Protein AF-A0A2F0AEJ7-F1 (afdb_monomer)

Secondary structure (DSSP, 8-state):
---HHHHHHHHHHHHHTTHHHHHHHHHHHHHHHHHHHHHHHHHHHHHHHHHH-HHHHHHHHHHHTTTS-GGGTTS--HHHHHHHHHHHHHHHS-HHHHHHHHHHHHHH--

Sequence (110 aa):
MISLKNEIARKIIHLSSIIIPIFLLFYGKELTLLYLLPITIFFLILDILRIRSKNFKSLYNYFFISITRKNESKKLTGASYVFLSSLIIIFFFSENIAVISLFIMIISDT

Mean predicted aligned error: 3.31 Å

pLDDT: mean 93.6, std 5.77, range [64.38, 98.56]

Solvent-accessible surface area (backbone atoms only — not comparable to full-atom values): 6051 Å² total; per-residue (Å²): 133,78,55,72,72,36,50,52,51,44,29,53,58,49,45,59,55,55,55,54,40,53,46,32,74,77,59,34,66,68,58,39,49,67,55,45,50,60,53,30,52,50,43,46,50,52,42,50,42,32,58,75,32,72,68,48,31,51,59,46,40,74,79,40,48,78,61,51,55,82,85,39,70,78,48,73,46,70,65,40,50,51,40,47,50,50,52,51,40,52,70,77,43,55,68,72,59,26,32,54,51,46,52,50,53,38,61,72,78,81

Radius of gyration: 14.84 Å; Cα contacts (8 Å, |Δi|>4): 92; chains: 1; bounding box: 36×27×36 Å

Structure (mmCIF, N/CA/C/O backbone):
data_AF-A0A2F0AEJ7-F1
#
_entry.id   AF-A0A2F0AEJ7-F1
#
loop_
_atom_site.group_PDB
_atom_site.id
_atom_site.type_symbol
_atom_site.label_atom_id
_atom_site.label_alt_id
_atom_site.label_comp_id
_atom_site.label_asym_id
_atom_site.label_entity_id
_atom_site.label_seq_id
_atom_site.pdbx_PDB_ins_code
_atom_site.Cartn_x
_atom_site.Cartn_y
_atom_site.Cartn_z
_atom_site.occupancy
_atom_site.B_iso_or_equiv
_atom_site.auth_seq_id
_atom_site.auth_comp_id
_atom_site.auth_asym_id
_atom_site.auth_atom_id
_atom_site.pdbx_PDB_model_num
ATOM 1 N N . MET A 1 1 ? 14.861 -17.055 -3.657 1.00 64.38 1 MET A N 1
ATOM 2 C CA . MET A 1 1 ? 14.454 -16.378 -2.410 1.00 64.38 1 MET A CA 1
ATOM 3 C C . MET A 1 1 ? 14.897 -14.925 -2.476 1.00 64.38 1 MET A C 1
ATOM 5 O O . MET A 1 1 ? 15.898 -14.660 -3.131 1.00 64.38 1 MET A O 1
ATOM 9 N N . ILE A 1 2 ? 14.127 -13.999 -1.902 1.00 81.31 2 ILE A N 1
ATOM 10 C CA . ILE A 1 2 ? 14.538 -12.594 -1.739 1.00 81.31 2 ILE A CA 1
ATOM 11 C C . ILE A 1 2 ? 15.580 -12.528 -0.603 1.00 81.31 2 ILE A C 1
ATOM 13 O O . ILE A 1 2 ? 15.589 -13.405 0.259 1.00 8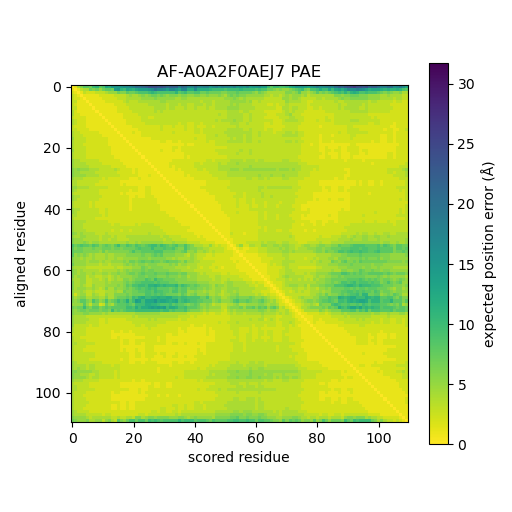1.31 2 ILE A O 1
ATOM 17 N N . SER A 1 3 ? 16.489 -11.547 -0.619 1.00 90.19 3 SER A N 1
ATOM 18 C CA . SER A 1 3 ? 17.445 -11.345 0.480 1.00 90.19 3 SER A CA 1
ATOM 19 C C . SER A 1 3 ? 16.736 -10.868 1.754 1.00 90.19 3 SER A C 1
ATOM 21 O O . SER A 1 3 ? 15.719 -10.182 1.679 1.00 90.19 3 SER A O 1
ATOM 23 N N . LEU A 1 4 ? 17.301 -11.157 2.931 1.00 90.94 4 LEU A N 1
ATOM 24 C CA . LEU A 1 4 ? 16.721 -10.727 4.211 1.00 90.94 4 LEU A CA 1
ATOM 25 C C . LEU A 1 4 ? 16.469 -9.208 4.258 1.00 90.94 4 LEU A C 1
ATOM 27 O O . LEU A 1 4 ? 15.401 -8.769 4.668 1.00 90.94 4 LEU A O 1
ATOM 31 N N . LYS A 1 5 ? 17.418 -8.408 3.754 1.00 91.81 5 LYS A N 1
ATOM 32 C CA . LYS A 1 5 ? 17.296 -6.943 3.668 1.00 91.81 5 LYS A CA 1
ATOM 33 C C . LYS A 1 5 ? 16.060 -6.503 2.875 1.00 91.81 5 LYS A C 1
ATOM 35 O O . LYS A 1 5 ? 15.343 -5.602 3.299 1.00 91.81 5 LYS A O 1
ATOM 40 N N . ASN A 1 6 ? 15.808 -7.135 1.732 1.00 90.88 6 ASN A N 1
ATOM 41 C CA . ASN A 1 6 ? 14.681 -6.781 0.873 1.00 90.88 6 ASN A CA 1
ATOM 42 C C . ASN A 1 6 ? 13.349 -7.290 1.445 1.00 90.88 6 ASN A C 1
ATOM 44 O O . ASN A 1 6 ? 12.327 -6.639 1.260 1.00 90.88 6 ASN A O 1
ATOM 48 N N . GLU A 1 7 ? 13.351 -8.415 2.163 1.00 91.62 7 GLU A N 1
ATOM 49 C CA . GLU A 1 7 ? 12.159 -8.902 2.865 1.00 91.62 7 GLU A CA 1
ATOM 50 C C . GLU A 1 7 ? 11.776 -7.975 4.027 1.00 91.62 7 GLU A C 1
ATOM 52 O O . GLU A 1 7 ? 10.607 -7.630 4.175 1.00 91.62 7 GLU A O 1
ATOM 57 N N . ILE A 1 8 ? 12.761 -7.479 4.787 1.00 92.31 8 ILE A N 1
ATOM 58 C CA . ILE A 1 8 ? 12.543 -6.442 5.808 1.00 92.31 8 ILE A CA 1
ATOM 59 C C . ILE A 1 8 ? 11.971 -5.172 5.166 1.00 92.31 8 ILE A C 1
ATOM 61 O O . ILE A 1 8 ? 10.997 -4.620 5.669 1.00 92.31 8 ILE A O 1
ATOM 65 N N . A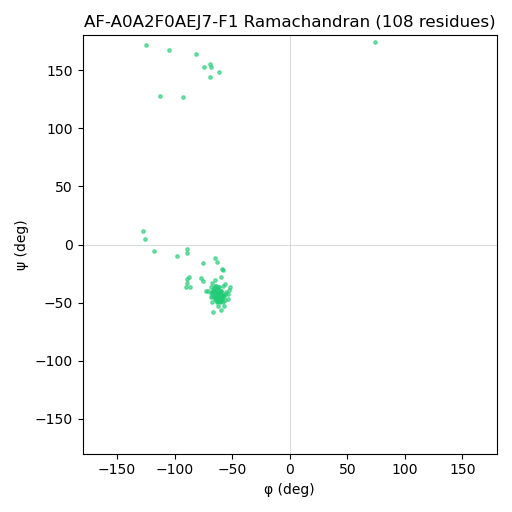LA A 1 9 ? 12.510 -4.730 4.025 1.00 92.06 9 ALA A N 1
ATOM 66 C CA . ALA A 1 9 ? 11.969 -3.573 3.311 1.00 92.06 9 ALA A CA 1
ATOM 67 C C . ALA A 1 9 ? 10.505 -3.783 2.879 1.00 92.06 9 ALA A C 1
ATOM 69 O O . ALA A 1 9 ? 9.686 -2.882 3.046 1.00 92.06 9 ALA A O 1
ATOM 70 N N . ARG A 1 10 ? 10.146 -4.978 2.382 1.00 92.00 10 ARG A N 1
ATOM 71 C CA . ARG A 1 10 ? 8.749 -5.325 2.056 1.00 92.00 10 ARG A CA 1
ATOM 72 C C . ARG A 1 10 ? 7.841 -5.235 3.282 1.00 92.00 10 ARG A C 1
ATOM 74 O O . ARG A 1 10 ? 6.766 -4.654 3.184 1.00 92.00 10 ARG A O 1
ATOM 81 N N . LYS A 1 11 ? 8.281 -5.776 4.418 1.00 93.25 11 LYS A N 1
ATOM 82 C CA . LYS A 1 11 ? 7.550 -5.749 5.692 1.00 93.25 11 LYS A CA 1
ATOM 83 C C . LYS A 1 11 ? 7.345 -4.324 6.210 1.00 93.25 11 LYS A C 1
ATOM 85 O O . LYS A 1 11 ? 6.249 -3.978 6.626 1.00 93.25 11 LYS A O 1
ATOM 90 N N . ILE A 1 12 ? 8.351 -3.457 6.085 1.00 93.81 12 ILE A N 1
ATOM 91 C CA . ILE A 1 12 ? 8.228 -2.028 6.424 1.00 93.81 12 ILE A CA 1
ATOM 92 C C . ILE A 1 12 ? 7.198 -1.331 5.524 1.00 93.81 12 ILE A C 1
ATOM 94 O O . ILE A 1 12 ? 6.360 -0.575 6.015 1.00 93.81 12 ILE A O 1
ATOM 98 N N . ILE A 1 13 ? 7.222 -1.600 4.213 1.00 93.06 13 ILE A N 1
ATOM 99 C CA . ILE A 1 13 ? 6.219 -1.062 3.281 1.00 93.06 13 ILE A CA 1
ATOM 100 C C . ILE A 1 13 ? 4.824 -1.576 3.654 1.00 93.06 13 ILE A C 1
ATOM 102 O O . ILE A 1 13 ? 3.877 -0.797 3.675 1.00 93.06 13 ILE A O 1
ATOM 106 N N . HIS A 1 14 ? 4.689 -2.856 4.000 1.00 94.81 14 HIS A N 1
ATOM 107 C CA . HIS A 1 14 ? 3.415 -3.420 4.429 1.00 94.81 14 HIS A CA 1
ATOM 108 C C . HIS A 1 14 ? 2.895 -2.753 5.714 1.00 94.81 14 HIS A C 1
ATOM 110 O O . HIS A 1 14 ? 1.763 -2.267 5.722 1.00 94.81 14 HIS A O 1
ATOM 116 N N . LEU A 1 15 ? 3.744 -2.603 6.739 1.00 96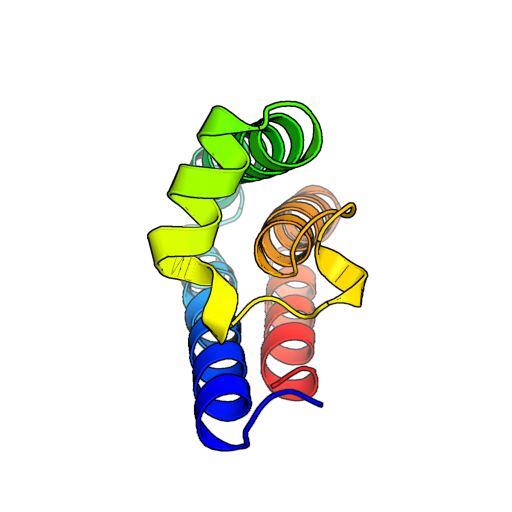.56 15 LEU A N 1
ATOM 117 C CA . LEU A 1 15 ? 3.424 -1.882 7.979 1.00 96.56 15 LEU A CA 1
ATOM 118 C C . LEU A 1 15 ? 2.967 -0.443 7.749 1.00 96.56 15 LEU A C 1
ATOM 120 O O . LEU A 1 15 ? 2.110 0.035 8.486 1.00 96.56 15 LEU A O 1
ATOM 124 N N . SER A 1 16 ? 3.496 0.254 6.737 1.00 95.44 16 SER A N 1
ATOM 125 C CA . SER A 1 16 ? 3.076 1.632 6.438 1.00 95.44 16 SER A CA 1
ATOM 126 C C . SER A 1 16 ? 1.572 1.756 6.153 1.00 95.44 16 SER A C 1
ATOM 128 O O . SER A 1 16 ? 0.980 2.809 6.385 1.00 95.44 16 SER A O 1
ATOM 130 N N . SER A 1 17 ? 0.924 0.654 5.761 1.00 96.44 17 SER A N 1
ATOM 131 C CA . SER A 1 17 ? -0.524 0.569 5.542 1.00 96.44 17 SER A CA 1
ATOM 132 C C .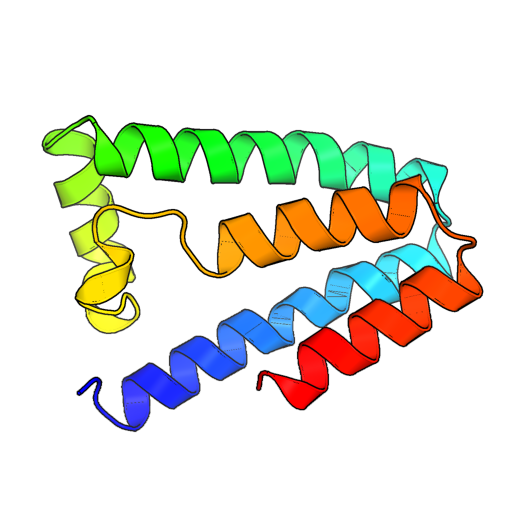 SER A 1 17 ? -1.346 0.772 6.819 1.00 96.44 17 SER A C 1
ATOM 134 O O . SER A 1 17 ? -2.552 0.986 6.725 1.00 96.44 17 SER A O 1
ATOM 136 N N . ILE A 1 18 ? -0.722 0.765 8.008 1.00 97.62 18 ILE A N 1
ATOM 137 C CA . ILE A 1 18 ? -1.372 1.064 9.298 1.00 97.62 18 ILE A CA 1
ATOM 138 C C . ILE A 1 18 ? -2.000 2.459 9.325 1.00 97.62 18 ILE A C 1
ATOM 140 O O . ILE A 1 18 ? -2.929 2.714 10.088 1.00 97.62 18 ILE A O 1
ATOM 144 N N . ILE A 1 19 ? -1.547 3.346 8.437 1.00 97.94 19 ILE A N 1
ATOM 145 C CA . ILE A 1 19 ? -2.153 4.657 8.249 1.00 97.94 19 ILE A CA 1
ATOM 146 C C . ILE A 1 19 ? -3.628 4.570 7.838 1.00 97.94 19 ILE A C 1
ATOM 148 O O . ILE A 1 19 ? -4.390 5.461 8.187 1.00 97.94 19 ILE A O 1
ATOM 152 N N . ILE A 1 20 ? -4.059 3.494 7.167 1.00 98.19 20 ILE A N 1
ATOM 153 C CA . ILE A 1 20 ? -5.448 3.309 6.723 1.00 98.19 20 ILE A CA 1
ATOM 154 C C . ILE A 1 20 ? -6.407 3.140 7.919 1.00 98.19 20 ILE A C 1
ATOM 156 O O . ILE A 1 20 ? -7.319 3.959 8.046 1.00 98.19 20 ILE A O 1
ATOM 160 N N . PRO A 1 21 ? -6.243 2.144 8.823 1.00 98.00 21 PRO A N 1
ATOM 161 C CA . PRO A 1 21 ? -7.114 2.025 9.994 1.00 98.00 21 PRO A CA 1
ATOM 162 C C . PRO A 1 21 ? -6.974 3.197 10.972 1.00 98.00 21 PRO A C 1
ATOM 164 O O . PRO A 1 21 ? -7.956 3.560 11.614 1.00 98.00 21 PRO A O 1
ATOM 167 N N . ILE A 1 22 ? -5.796 3.825 11.067 1.00 98.31 22 ILE A N 1
ATOM 168 C CA . ILE A 1 22 ? -5.622 5.052 11.859 1.00 98.31 22 ILE A CA 1
ATOM 169 C C . ILE A 1 22 ? -6.471 6.186 11.274 1.00 98.31 22 ILE A C 1
ATOM 171 O O . ILE A 1 22 ? -7.218 6.831 12.003 1.00 98.31 22 ILE A O 1
ATOM 175 N N . PHE A 1 23 ? -6.404 6.413 9.963 1.00 98.38 23 PHE A N 1
ATOM 176 C CA . PHE A 1 23 ? -7.202 7.442 9.301 1.00 98.38 23 PHE A CA 1
ATOM 177 C C . PHE A 1 23 ? -8.705 7.181 9.472 1.00 98.38 23 PHE A C 1
ATOM 179 O O . PHE A 1 23 ? -9.455 8.106 9.778 1.00 98.38 23 PHE A O 1
ATOM 186 N N . LEU A 1 24 ? -9.127 5.915 9.387 1.00 98.38 24 LEU A N 1
ATOM 187 C CA . LEU A 1 24 ? -10.507 5.507 9.652 1.00 98.38 24 LEU A CA 1
ATOM 188 C C . LEU A 1 24 ? -10.979 5.869 11.064 1.00 98.38 24 LEU A C 1
ATOM 190 O O . LEU A 1 24 ? -12.087 6.374 11.207 1.00 98.38 24 LEU A O 1
ATOM 194 N N . LEU A 1 25 ? -10.144 5.667 12.087 1.00 97.88 25 LEU A N 1
ATOM 195 C CA . LEU A 1 25 ? -10.477 6.020 13.473 1.00 97.88 25 LEU A CA 1
ATOM 196 C C . LEU A 1 25 ? -10.682 7.525 13.684 1.00 97.88 25 LEU A C 1
ATOM 198 O O . LEU A 1 25 ? -11.531 7.916 14.479 1.00 97.88 25 LEU A O 1
ATOM 202 N N . PHE A 1 26 ? -9.892 8.365 13.011 1.00 98.06 26 PHE A N 1
ATOM 203 C CA . PHE A 1 26 ? -9.924 9.816 13.224 1.00 98.06 26 PHE A CA 1
ATOM 204 C C . PHE A 1 26 ? -10.931 10.549 12.336 1.00 98.06 26 PHE A C 1
ATOM 206 O O . PHE A 1 26 ? -11.479 11.566 12.756 1.00 98.06 26 PHE A O 1
ATOM 213 N N . TYR A 1 27 ? -11.158 10.063 11.115 1.00 97.81 27 TYR A N 1
ATOM 214 C CA . TYR A 1 27 ? -11.931 10.776 10.093 1.00 97.81 27 TYR A CA 1
ATOM 215 C C . TYR A 1 27 ? -13.202 10.041 9.656 1.00 97.81 27 TYR A C 1
ATOM 217 O O . TYR A 1 27 ? -13.990 10.590 8.885 1.00 97.81 27 TYR A O 1
ATOM 225 N N . GLY A 1 28 ? -13.419 8.818 10.141 1.00 97.75 28 GLY A N 1
ATOM 226 C CA . GLY A 1 28 ? -14.604 8.026 9.840 1.00 97.75 28 GLY A CA 1
ATOM 227 C C . GLY A 1 28 ? -14.618 7.435 8.430 1.00 97.75 28 GLY A C 1
ATOM 228 O O . GLY A 1 28 ? -13.741 7.661 7.583 1.00 97.75 28 GLY A O 1
ATOM 229 N N . LYS A 1 29 ? -15.638 6.618 8.178 1.00 97.88 29 LYS A N 1
ATOM 230 C CA . LYS A 1 29 ? -15.766 5.781 6.980 1.00 97.88 29 LYS A CA 1
ATOM 231 C C . LYS A 1 29 ? -15.893 6.579 5.689 1.00 97.88 29 LYS A C 1
ATOM 233 O O . LYS A 1 29 ? -15.241 6.231 4.707 1.00 97.88 29 LYS A O 1
ATOM 238 N N . GLU A 1 30 ? -16.698 7.638 5.678 1.00 97.81 30 GLU A N 1
ATOM 239 C CA . GLU A 1 30 ? -16.981 8.414 4.462 1.00 97.81 30 GLU A CA 1
ATOM 240 C C . GLU A 1 30 ? -15.717 9.063 3.887 1.00 97.81 30 GLU A C 1
ATOM 242 O O . GLU A 1 30 ? -15.375 8.828 2.726 1.00 97.81 30 GLU A O 1
ATOM 247 N N . LEU A 1 31 ? -14.972 9.808 4.714 1.00 98.19 31 LEU A N 1
ATOM 248 C CA . LEU A 1 31 ? -13.717 10.437 4.297 1.00 98.19 31 LEU A CA 1
ATOM 249 C C . LEU A 1 31 ? -12.655 9.398 3.942 1.00 98.19 31 LEU A C 1
ATOM 251 O O . LEU A 1 31 ? -11.934 9.565 2.960 1.00 98.19 31 LEU A O 1
ATOM 255 N N . THR A 1 32 ? -12.572 8.301 4.696 1.00 98.38 32 THR A N 1
ATOM 256 C CA . THR A 1 32 ? -11.607 7.237 4.397 1.00 98.38 32 THR A CA 1
ATOM 257 C C . THR A 1 32 ? -11.871 6.617 3.031 1.00 98.38 32 THR A C 1
ATOM 259 O O . THR A 1 32 ? -10.946 6.490 2.234 1.00 98.38 32 THR A O 1
ATOM 262 N N . LEU A 1 33 ? -13.124 6.277 2.719 1.00 98.50 33 LEU A N 1
ATOM 263 C CA . LEU A 1 33 ? -13.497 5.711 1.422 1.00 98.50 33 LEU A CA 1
ATOM 264 C C . LEU A 1 33 ? -13.291 6.707 0.274 1.00 98.50 33 LEU A C 1
ATOM 266 O O . LEU A 1 33 ? -12.833 6.293 -0.793 1.00 98.50 33 LEU A O 1
ATOM 270 N N . LEU A 1 34 ? -13.562 7.999 0.499 1.00 98.38 34 LEU A N 1
ATOM 271 C CA . LEU A 1 34 ? -13.356 9.060 -0.491 1.00 98.38 34 LEU A CA 1
ATOM 272 C C . LEU A 1 34 ? -11.910 9.099 -1.005 1.00 98.38 34 LEU A C 1
ATOM 274 O O . LEU A 1 34 ? -11.696 9.228 -2.208 1.00 98.38 34 LEU A O 1
ATOM 278 N N . TYR A 1 35 ? -10.923 8.952 -0.116 1.00 98.25 35 TYR A N 1
ATOM 279 C CA . TYR A 1 35 ? -9.507 8.924 -0.499 1.00 98.25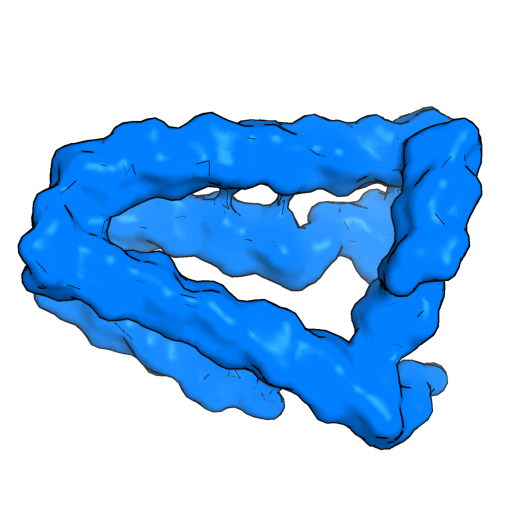 35 TYR A CA 1
ATOM 280 C C . TYR A 1 35 ? -9.017 7.526 -0.887 1.00 98.25 35 TYR A C 1
ATOM 282 O O . TYR A 1 35 ? -8.222 7.378 -1.816 1.00 98.25 35 TYR A O 1
ATOM 290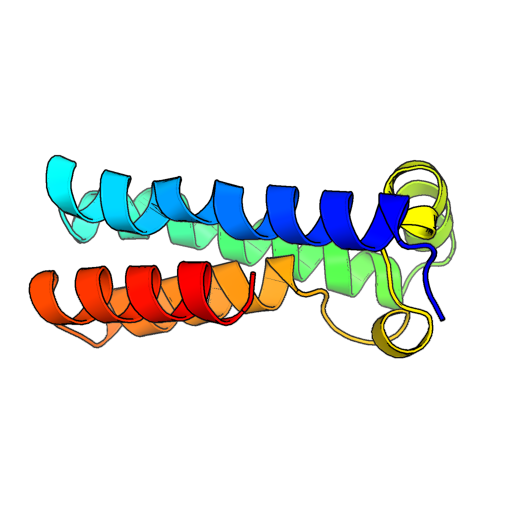 N N . LEU A 1 36 ? -9.495 6.479 -0.214 1.00 98.25 36 LEU A N 1
ATOM 291 C CA . LEU A 1 36 ? -9.034 5.112 -0.442 1.00 98.25 36 LEU A CA 1
ATOM 292 C C . LEU A 1 36 ? -9.460 4.570 -1.811 1.00 98.25 36 LEU A C 1
ATOM 294 O O . LEU A 1 36 ? -8.688 3.850 -2.447 1.00 98.25 36 LEU A O 1
ATOM 298 N N . LEU A 1 37 ? -10.656 4.919 -2.292 1.00 98.50 37 LEU A N 1
ATOM 299 C CA . LEU A 1 37 ? -11.165 4.477 -3.590 1.00 98.50 37 LEU A CA 1
ATOM 300 C C . LEU A 1 37 ? -10.263 4.905 -4.768 1.00 98.50 37 LEU A C 1
ATOM 302 O O . LEU A 1 37 ? -9.806 4.018 -5.498 1.00 98.50 37 LEU A O 1
ATOM 306 N N . PRO A 1 38 ? -9.945 6.202 -4.974 1.00 98.31 38 PRO A N 1
ATOM 307 C CA . PRO A 1 38 ? -9.073 6.615 -6.072 1.00 98.31 38 PRO A CA 1
ATOM 308 C C . PRO A 1 38 ? -7.653 6.054 -5.933 1.00 98.31 38 PRO A C 1
ATOM 310 O O . PRO A 1 38 ? -7.066 5.660 -6.941 1.00 98.31 38 PRO A O 1
ATOM 313 N N . ILE A 1 39 ? -7.120 5.934 -4.710 1.00 98.06 39 ILE A N 1
ATOM 314 C CA . ILE A 1 39 ? -5.811 5.304 -4.466 1.00 98.06 39 ILE A CA 1
ATOM 315 C C . ILE A 1 39 ? -5.834 3.833 -4.904 1.00 98.06 39 ILE A C 1
ATOM 317 O O . ILE A 1 39 ? -4.943 3.383 -5.623 1.00 98.06 39 ILE A O 1
ATOM 321 N N . THR A 1 40 ? -6.878 3.090 -4.536 1.00 98.25 40 THR A N 1
ATOM 322 C CA . THR A 1 40 ? -7.038 1.681 -4.921 1.00 98.25 40 THR A CA 1
ATOM 323 C C . THR A 1 40 ? -7.084 1.526 -6.440 1.00 98.25 40 THR A C 1
ATOM 325 O O . THR A 1 40 ? -6.365 0.698 -7.001 1.00 98.25 40 THR A O 1
ATOM 328 N N . ILE A 1 41 ? -7.882 2.355 -7.122 1.00 98.31 41 ILE A N 1
ATOM 329 C CA . ILE A 1 41 ? -7.977 2.357 -8.589 1.00 98.31 41 ILE A CA 1
ATOM 330 C C . ILE A 1 41 ? -6.612 2.658 -9.215 1.00 98.31 41 ILE A C 1
ATOM 332 O O . ILE A 1 41 ? -6.188 1.954 -10.132 1.00 98.31 41 ILE A O 1
ATOM 336 N N . PHE A 1 42 ? -5.902 3.662 -8.701 1.00 97.38 42 PHE A N 1
ATOM 337 C CA . PHE A 1 42 ? -4.578 4.037 -9.184 1.00 97.38 42 PHE A CA 1
ATOM 338 C C . PHE A 1 42 ? -3.582 2.870 -9.104 1.00 97.38 42 PHE A C 1
ATOM 340 O O . PHE A 1 42 ? -2.953 2.534 -10.109 1.00 97.38 42 PHE A O 1
ATOM 347 N N . PHE A 1 43 ? -3.484 2.191 -7.956 1.00 95.31 43 PHE A N 1
ATOM 348 C CA . PHE A 1 43 ? -2.588 1.039 -7.795 1.00 95.31 43 PHE A CA 1
ATOM 349 C C . PHE A 1 43 ? -2.964 -0.139 -8.703 1.00 95.31 43 PHE A C 1
ATOM 351 O O . PHE A 1 43 ? -2.081 -0.733 -9.327 1.00 95.31 43 PHE A O 1
ATOM 358 N N . LEU A 1 44 ? -4.260 -0.435 -8.855 1.00 97.00 44 LEU A N 1
ATOM 359 C CA . LEU A 1 44 ? -4.723 -1.478 -9.773 1.00 97.00 44 LEU A CA 1
ATOM 360 C C . LEU A 1 44 ? -4.357 -1.160 -11.227 1.00 97.00 44 LEU A C 1
ATOM 362 O O . LEU A 1 44 ? -3.875 -2.040 -11.944 1.00 97.00 44 LEU A O 1
ATOM 366 N N . ILE A 1 45 ? -4.534 0.090 -11.664 1.00 96.31 45 ILE A N 1
ATOM 367 C CA . ILE A 1 45 ? -4.143 0.530 -13.008 1.00 96.31 45 ILE A CA 1
ATOM 368 C C . ILE A 1 45 ? -2.633 0.371 -13.201 1.00 96.31 45 ILE A C 1
ATOM 370 O O . ILE A 1 45 ? -2.214 -0.209 -14.204 1.00 96.31 45 ILE A O 1
ATOM 374 N N . LEU A 1 46 ? -1.815 0.832 -12.248 1.00 93.56 46 LEU A N 1
ATOM 375 C CA . LEU A 1 46 ? -0.358 0.694 -12.324 1.00 93.56 46 LEU A CA 1
ATOM 376 C C . LEU A 1 46 ? 0.075 -0.770 -12.442 1.00 93.56 46 LEU A C 1
ATOM 378 O O . LEU A 1 46 ? 0.910 -1.097 -13.290 1.00 93.56 46 LEU A O 1
ATOM 382 N N . ASP A 1 47 ? -0.517 -1.666 -11.651 1.00 94.00 47 ASP A N 1
ATOM 383 C CA . ASP A 1 47 ? -0.199 -3.090 -11.715 1.00 94.00 47 ASP A CA 1
ATOM 384 C C . ASP A 1 47 ? -0.638 -3.728 -13.037 1.00 94.00 47 ASP A C 1
ATOM 386 O O . ASP A 1 47 ? 0.119 -4.509 -13.622 1.00 94.00 47 ASP A O 1
ATOM 390 N N . ILE A 1 48 ? -1.816 -3.375 -13.560 1.00 94.44 48 ILE A N 1
ATOM 391 C CA . ILE A 1 48 ? -2.292 -3.863 -14.861 1.00 94.44 48 ILE A CA 1
ATOM 392 C C . ILE A 1 48 ? -1.379 -3.371 -15.990 1.00 94.44 48 ILE A C 1
ATOM 394 O O . ILE A 1 48 ? -0.978 -4.167 -16.846 1.00 94.44 48 ILE A O 1
ATOM 398 N N . LEU A 1 49 ? -1.010 -2.086 -15.989 1.00 94.06 49 LEU A N 1
ATOM 399 C CA . LEU A 1 49 ? -0.087 -1.507 -16.968 1.00 94.06 49 LEU A CA 1
ATOM 400 C C . LEU A 1 49 ? 1.277 -2.193 -16.910 1.00 94.06 49 LEU A C 1
ATOM 402 O O . LEU A 1 49 ? 1.819 -2.565 -17.949 1.00 94.06 49 LEU A O 1
ATOM 406 N N . ARG A 1 50 ? 1.801 -2.440 -15.707 1.00 93.38 50 ARG A N 1
ATOM 407 C CA . ARG A 1 50 ? 3.046 -3.186 -15.496 1.00 93.38 50 ARG A CA 1
ATOM 408 C C . ARG A 1 50 ? 2.976 -4.612 -16.051 1.00 93.38 50 ARG A C 1
ATOM 410 O O . ARG A 1 50 ? 3.956 -5.092 -16.615 1.00 93.38 50 ARG A O 1
ATOM 417 N N . ILE A 1 51 ? 1.849 -5.309 -15.891 1.00 92.62 51 ILE A N 1
ATOM 418 C CA . ILE A 1 51 ? 1.680 -6.685 -16.389 1.00 92.62 51 ILE A CA 1
ATOM 419 C C . ILE A 1 51 ? 1.589 -6.710 -17.921 1.00 92.62 51 ILE A C 1
ATOM 421 O O . ILE A 1 51 ? 2.154 -7.607 -18.550 1.00 92.62 51 ILE A O 1
ATOM 425 N N . ARG A 1 52 ? 0.888 -5.741 -18.525 1.00 92.25 52 ARG A N 1
ATOM 426 C CA . ARG A 1 52 ? 0.588 -5.727 -19.967 1.00 92.25 52 ARG A CA 1
ATOM 427 C C . ARG A 1 52 ? 1.648 -5.034 -20.824 1.00 92.25 52 ARG A C 1
ATOM 429 O O . ARG A 1 52 ? 1.825 -5.414 -21.977 1.00 92.25 52 ARG A O 1
ATOM 436 N N . SER A 1 53 ? 2.357 -4.039 -20.292 1.00 91.56 53 SER A N 1
ATOM 437 C CA . SER A 1 53 ? 3.299 -3.211 -21.051 1.00 91.56 53 SER A CA 1
ATOM 438 C C . SER A 1 53 ? 4.746 -3.425 -20.614 1.00 91.56 53 SER A C 1
ATOM 440 O O . SER A 1 53 ? 5.098 -3.275 -19.444 1.00 91.56 53 SER A O 1
ATOM 442 N N . LYS A 1 54 ? 5.623 -3.710 -21.587 1.00 88.38 54 LYS A N 1
ATOM 443 C CA . LYS A 1 54 ? 7.070 -3.854 -21.355 1.00 88.38 54 LYS A CA 1
ATOM 444 C C . LYS A 1 54 ? 7.702 -2.555 -20.837 1.00 88.38 54 LYS A C 1
ATOM 446 O O . LYS A 1 54 ? 8.570 -2.623 -19.970 1.00 88.38 54 LYS A O 1
ATOM 451 N N . ASN A 1 55 ? 7.241 -1.394 -21.305 1.00 88.50 55 ASN A N 1
ATOM 452 C CA . ASN A 1 55 ? 7.784 -0.091 -20.908 1.00 88.50 55 ASN A CA 1
ATOM 453 C C . ASN A 1 55 ? 7.483 0.197 -19.431 1.00 88.50 55 ASN A C 1
ATOM 455 O O . ASN A 1 55 ? 8.396 0.486 -18.660 1.00 88.50 55 ASN A O 1
ATOM 459 N N . PHE A 1 56 ? 6.224 0.023 -19.015 1.00 88.94 56 PHE A N 1
ATOM 460 C CA . PHE A 1 56 ? 5.828 0.183 -17.611 1.00 88.94 56 PHE A CA 1
ATOM 461 C C . PHE A 1 56 ? 6.474 -0.865 -16.712 1.00 88.94 56 PHE A C 1
ATOM 463 O O . PHE A 1 56 ? 6.877 -0.550 -15.597 1.00 88.94 56 PHE A O 1
ATOM 470 N N . LYS A 1 57 ? 6.646 -2.095 -17.205 1.00 90.12 57 LYS A N 1
ATOM 471 C CA . LYS A 1 57 ? 7.404 -3.119 -16.488 1.00 90.12 57 LYS A CA 1
ATOM 472 C C . LYS A 1 57 ? 8.856 -2.707 -16.253 1.00 90.12 57 LYS A C 1
ATOM 474 O O . LYS A 1 57 ? 9.362 -2.929 -15.161 1.00 90.12 57 LYS A O 1
ATOM 479 N N . SER A 1 58 ? 9.519 -2.112 -17.244 1.00 89.00 58 SER A N 1
ATOM 480 C CA . SER A 1 58 ? 10.897 -1.628 -17.101 1.00 89.00 58 SER A CA 1
ATOM 481 C C . SER A 1 58 ? 10.993 -0.500 -16.074 1.00 89.00 58 SER A C 1
ATOM 483 O O . SER A 1 58 ? 11.842 -0.560 -15.189 1.00 89.00 58 SER A O 1
ATOM 485 N N . LEU A 1 59 ? 10.088 0.484 -16.150 1.00 89.75 59 LEU A N 1
ATOM 486 C CA . LEU A 1 59 ? 10.015 1.584 -15.186 1.00 89.75 59 LEU A CA 1
ATOM 487 C C . LEU A 1 59 ? 9.761 1.064 -13.766 1.00 89.75 59 LEU A C 1
ATOM 489 O O . LEU A 1 59 ? 10.467 1.422 -12.832 1.00 89.75 59 LEU A O 1
ATOM 493 N N . TYR A 1 60 ? 8.790 0.167 -13.607 1.00 90.44 60 TYR A N 1
ATOM 494 C CA . TYR A 1 60 ? 8.498 -0.460 -12.324 1.00 90.44 60 TYR A CA 1
ATOM 495 C C . TYR A 1 60 ? 9.699 -1.240 -11.786 1.00 90.44 60 TYR A C 1
ATOM 497 O O . TYR A 1 60 ? 10.051 -1.109 -10.619 1.00 90.44 60 TYR A O 1
ATOM 505 N N . ASN A 1 61 ? 10.344 -2.046 -12.632 1.00 89.44 61 ASN A N 1
ATOM 506 C CA . ASN A 1 61 ? 11.500 -2.840 -12.236 1.00 89.44 61 ASN A CA 1
ATOM 507 C C . ASN A 1 61 ? 12.663 -1.954 -11.780 1.00 89.44 61 ASN A C 1
ATOM 509 O O . ASN A 1 61 ? 13.340 -2.313 -10.824 1.00 89.44 61 ASN A O 1
ATOM 513 N N . TYR A 1 62 ? 12.868 -0.795 -12.405 1.00 87.81 62 TYR A N 1
ATOM 514 C CA . TYR A 1 62 ? 13.904 0.145 -11.983 1.00 87.81 62 TYR A CA 1
ATOM 515 C C . TYR A 1 62 ? 13.771 0.531 -10.499 1.00 87.81 62 TYR A C 1
ATOM 517 O O . TYR A 1 62 ? 14.765 0.542 -9.779 1.00 87.81 62 TYR A O 1
ATOM 525 N N . PHE A 1 63 ? 12.545 0.758 -10.017 1.00 86.12 63 PHE A N 1
ATOM 526 C CA . PHE A 1 63 ? 12.299 1.138 -8.622 1.00 86.12 63 PHE A CA 1
ATOM 527 C C . PHE A 1 63 ? 12.071 -0.055 -7.682 1.00 86.12 63 PHE A C 1
ATOM 529 O O . PHE A 1 63 ? 12.501 -0.031 -6.532 1.00 86.12 63 PHE A O 1
ATOM 536 N N . PHE A 1 64 ? 11.393 -1.106 -8.151 1.00 86.94 64 PHE A N 1
ATOM 537 C CA . PHE A 1 64 ? 10.765 -2.102 -7.278 1.00 86.94 64 PHE A CA 1
ATOM 538 C C . PHE A 1 64 ? 11.176 -3.558 -7.555 1.00 86.94 64 PHE A C 1
ATOM 540 O O . PHE A 1 64 ? 10.658 -4.469 -6.904 1.00 86.94 64 PHE A O 1
ATOM 547 N N . ILE A 1 65 ? 12.116 -3.832 -8.474 1.00 85.31 65 ILE A N 1
ATOM 548 C CA . ILE A 1 65 ? 12.568 -5.213 -8.760 1.00 85.31 65 ILE A CA 1
ATOM 549 C C . ILE A 1 65 ? 13.118 -5.913 -7.509 1.00 85.31 65 ILE A C 1
ATOM 551 O O . ILE A 1 65 ? 12.901 -7.107 -7.319 1.00 85.31 65 ILE A O 1
ATOM 555 N N . SER A 1 66 ? 13.799 -5.168 -6.637 1.00 83.56 66 SER A N 1
ATOM 556 C CA . SER A 1 66 ? 14.439 -5.688 -5.425 1.00 83.56 66 SER A CA 1
ATOM 557 C C . SER A 1 66 ? 13.423 -6.183 -4.395 1.00 83.56 66 SER A C 1
ATOM 559 O O . SER A 1 66 ? 13.688 -7.167 -3.700 1.00 83.56 66 SER A O 1
ATOM 561 N N . ILE A 1 67 ? 12.259 -5.534 -4.332 1.00 84.25 67 ILE A N 1
ATOM 562 C CA . ILE A 1 67 ? 11.182 -5.847 -3.392 1.00 84.25 67 ILE A CA 1
ATOM 563 C C . ILE A 1 67 ? 10.087 -6.724 -4.000 1.00 84.25 67 ILE A C 1
ATOM 565 O O . ILE A 1 67 ? 9.242 -7.205 -3.261 1.00 84.25 67 ILE A O 1
ATOM 569 N N . THR A 1 68 ? 10.063 -6.973 -5.310 1.00 85.44 68 THR A N 1
ATOM 570 C CA . THR A 1 68 ? 9.001 -7.771 -5.950 1.00 85.44 68 THR A CA 1
ATOM 571 C C . THR A 1 68 ? 9.397 -9.244 -6.031 1.00 85.44 68 THR A C 1
ATOM 573 O O . THR A 1 68 ? 10.453 -9.587 -6.567 1.00 85.44 68 THR A O 1
ATOM 576 N N . ARG A 1 69 ? 8.550 -10.161 -5.539 1.00 83.62 69 ARG A N 1
ATOM 577 C CA . ARG A 1 69 ? 8.826 -11.607 -5.639 1.00 83.62 69 ARG A CA 1
ATOM 578 C C . ARG A 1 69 ? 8.714 -12.055 -7.096 1.00 83.62 69 ARG A C 1
ATOM 580 O O . ARG A 1 69 ? 7.830 -11.618 -7.829 1.00 83.62 69 ARG A O 1
ATOM 587 N N . LYS A 1 70 ? 9.560 -13.006 -7.515 1.00 81.62 70 LYS A N 1
ATOM 588 C CA . LYS A 1 70 ? 9.543 -13.559 -8.888 1.00 81.62 70 LYS A CA 1
ATOM 589 C C . LYS A 1 70 ? 8.140 -14.028 -9.313 1.00 81.62 70 LYS A C 1
ATOM 591 O O . LYS A 1 70 ? 7.732 -13.798 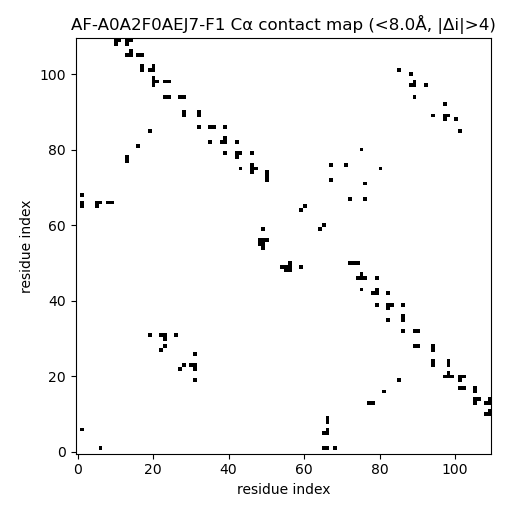-10.452 1.00 81.62 70 LYS A O 1
ATOM 596 N N . ASN A 1 71 ? 7.380 -14.597 -8.377 1.00 79.56 71 ASN A N 1
ATOM 597 C CA . ASN A 1 71 ? 6.031 -15.126 -8.601 1.00 79.56 71 ASN A CA 1
ATOM 598 C C . ASN A 1 71 ? 4.947 -14.030 -8.718 1.00 79.56 71 ASN A C 1
ATOM 600 O O . ASN A 1 71 ? 3.863 -14.306 -9.226 1.00 79.56 71 ASN A O 1
ATOM 604 N N . GLU A 1 72 ? 5.234 -12.794 -8.295 1.00 82.06 72 GLU A N 1
ATOM 605 C CA . GLU A 1 72 ? 4.339 -11.624 -8.400 1.00 82.06 72 GLU A CA 1
ATOM 606 C C . GLU A 1 72 ? 4.526 -10.866 -9.727 1.00 82.06 72 GLU A C 1
ATOM 608 O O . GLU A 1 72 ? 3.750 -9.974 -10.057 1.00 82.06 72 GLU A O 1
ATOM 613 N N . SER A 1 73 ? 5.529 -11.234 -10.533 1.00 77.75 73 SER A N 1
ATOM 614 C CA . SER A 1 73 ? 5.916 -10.510 -11.758 1.00 77.75 73 SER A CA 1
ATOM 615 C C . SER A 1 73 ? 4.851 -10.460 -12.864 1.00 77.75 73 SER A C 1
ATOM 617 O O . SER A 1 73 ? 4.988 -9.678 -13.807 1.00 77.75 73 SER A O 1
ATOM 619 N N . LYS A 1 74 ? 3.814 -11.301 -12.774 1.00 84.38 74 LYS A N 1
ATOM 620 C CA . LYS A 1 74 ? 2.663 -11.353 -13.693 1.00 84.38 74 LYS A CA 1
ATOM 621 C C . LYS A 1 74 ? 1.309 -11.278 -12.966 1.00 84.38 74 LYS A C 1
ATOM 623 O O . LYS A 1 74 ? 0.284 -11.570 -13.572 1.00 84.38 74 LYS A O 1
ATOM 628 N N . LYS A 1 75 ? 1.298 -10.951 -11.671 1.00 90.62 75 LYS A N 1
ATOM 629 C CA . LYS A 1 75 ? 0.095 -10.902 -10.817 1.00 90.62 75 LYS A CA 1
ATOM 630 C C . LYS A 1 75 ? -0.025 -9.530 -10.165 1.00 90.62 75 LYS A C 1
ATOM 632 O O . LYS A 1 75 ? 0.901 -8.740 -10.279 1.00 90.62 75 LYS A O 1
ATOM 637 N N . LEU A 1 76 ? -1.129 -9.239 -9.485 1.00 92.12 76 LEU A N 1
ATOM 638 C CA . LEU A 1 76 ? -1.197 -8.049 -8.636 1.00 92.12 76 LEU A CA 1
ATOM 639 C C . LEU A 1 76 ? -0.146 -8.133 -7.518 1.00 92.12 76 LEU A C 1
ATOM 641 O O . LEU A 1 76 ? 0.235 -9.221 -7.078 1.00 92.12 76 LEU A O 1
ATOM 645 N N . THR A 1 77 ? 0.360 -6.978 -7.108 1.00 93.31 77 THR A N 1
ATOM 646 C CA . THR A 1 77 ? 1.308 -6.846 -6.000 1.00 93.31 77 THR A CA 1
ATOM 647 C C . THR A 1 77 ? 0.593 -6.859 -4.659 1.00 93.31 77 THR A C 1
ATOM 649 O O . THR A 1 77 ? -0.613 -6.623 -4.581 1.00 93.31 77 THR A O 1
ATOM 652 N N . GLY A 1 78 ? 1.360 -7.074 -3.586 1.00 91.94 78 GLY A N 1
ATOM 653 C CA . GLY A 1 78 ? 0.852 -6.938 -2.221 1.00 91.94 78 GLY A CA 1
ATOM 654 C C . GLY A 1 78 ? 0.176 -5.585 -1.976 1.00 91.94 78 GLY A C 1
ATOM 655 O O . GLY A 1 78 ? -0.894 -5.558 -1.389 1.00 91.94 78 GLY A O 1
ATOM 656 N N . ALA A 1 79 ? 0.717 -4.484 -2.513 1.00 92.88 79 ALA A N 1
ATOM 657 C CA . ALA A 1 79 ? 0.114 -3.156 -2.365 1.00 92.88 79 ALA A CA 1
ATOM 658 C C . ALA A 1 79 ? -1.309 -3.092 -2.947 1.00 92.88 79 ALA A C 1
ATOM 660 O O . ALA A 1 79 ? -2.236 -2.676 -2.257 1.00 92.88 79 ALA A O 1
ATOM 661 N N . SER A 1 80 ? -1.509 -3.577 -4.177 1.00 95.44 80 SER A N 1
ATOM 662 C CA . SER A 1 80 ? -2.846 -3.650 -4.783 1.00 95.44 80 SER A CA 1
ATOM 663 C C . SER A 1 80 ? -3.810 -4.506 -3.963 1.00 95.44 80 SER A C 1
ATOM 665 O O . SER A 1 80 ? -4.968 -4.129 -3.799 1.00 95.44 80 SER A O 1
ATOM 667 N N . TYR A 1 81 ? -3.342 -5.634 -3.416 1.00 95.75 81 TYR A N 1
ATOM 668 C CA . TYR A 1 81 ? -4.163 -6.469 -2.537 1.00 95.75 81 TYR A CA 1
ATOM 669 C C . TYR A 1 81 ? -4.515 -5.767 -1.220 1.00 95.75 81 TYR A C 1
ATOM 671 O O . TYR A 1 81 ? -5.666 -5.845 -0.799 1.00 95.75 81 TYR A O 1
ATOM 679 N N . VAL A 1 82 ? -3.579 -5.051 -0.594 1.00 96.94 82 VAL A N 1
ATOM 680 C CA . VAL A 1 82 ? -3.819 -4.295 0.646 1.00 96.94 82 VAL A CA 1
ATOM 681 C C . VAL A 1 82 ? -4.843 -3.184 0.426 1.00 96.94 82 VAL A C 1
ATOM 683 O O . VAL A 1 82 ? -5.802 -3.085 1.188 1.00 96.94 82 VAL A O 1
ATOM 686 N N . PHE A 1 83 ? -4.698 -2.375 -0.626 1.00 98.06 83 PHE A N 1
ATOM 687 C CA . PHE A 1 83 ? -5.657 -1.302 -0.901 1.00 98.06 83 PHE A CA 1
ATOM 688 C C . PHE A 1 83 ? -7.042 -1.851 -1.251 1.00 98.06 83 PHE A C 1
ATOM 690 O O . PHE A 1 83 ? -8.039 -1.401 -0.689 1.00 98.06 83 PHE A O 1
ATOM 697 N N . LEU A 1 84 ? -7.109 -2.877 -2.106 1.00 98.19 84 LEU A N 1
ATOM 698 C CA . LEU A 1 84 ? -8.379 -3.487 -2.496 1.00 98.19 84 LEU A CA 1
ATOM 699 C C . LEU A 1 84 ? -9.089 -4.154 -1.310 1.00 98.19 84 LEU A C 1
ATOM 701 O O . LEU A 1 84 ? -10.287 -3.951 -1.124 1.00 98.19 84 LEU A O 1
ATOM 705 N N . SER A 1 85 ? -8.366 -4.923 -0.493 1.00 97.38 85 SER A N 1
ATOM 706 C CA . SER A 1 85 ? -8.934 -5.550 0.708 1.00 97.38 85 SER A CA 1
ATOM 707 C C . SER A 1 85 ? -9.382 -4.507 1.728 1.00 97.38 85 SER A C 1
ATOM 709 O O . SER A 1 85 ? -10.485 -4.627 2.253 1.00 97.38 85 SER A O 1
ATOM 711 N N . SER A 1 86 ? -8.602 -3.443 1.939 1.00 98.12 86 SER A N 1
ATOM 712 C CA . SER A 1 86 ? -8.984 -2.342 2.829 1.00 98.12 86 SER A CA 1
ATOM 713 C C . SER A 1 86 ? -10.257 -1.650 2.365 1.00 98.12 86 SER A C 1
ATOM 715 O O . SER A 1 86 ? -11.157 -1.422 3.167 1.00 98.12 86 SER A O 1
ATOM 717 N N . LEU A 1 87 ? -10.372 -1.373 1.064 1.00 98.56 87 LEU A N 1
ATOM 718 C CA . LEU A 1 87 ? -11.570 -0.774 0.485 1.00 98.56 87 LEU A CA 1
ATOM 719 C C . LEU A 1 87 ? -12.803 -1.650 0.735 1.00 98.56 87 LEU A C 1
ATOM 721 O O . LEU A 1 87 ? -13.821 -1.150 1.205 1.00 98.56 87 LEU A O 1
ATOM 725 N N . ILE A 1 88 ? -12.700 -2.956 0.469 1.00 98.38 88 ILE A N 1
ATOM 726 C CA . ILE A 1 88 ? -13.792 -3.918 0.675 1.00 98.38 88 ILE A CA 1
ATOM 727 C C . ILE A 1 88 ? -14.167 -3.996 2.160 1.00 98.38 88 ILE A C 1
ATOM 729 O O . ILE A 1 88 ? -15.342 -3.875 2.503 1.00 98.38 88 ILE A O 1
ATOM 733 N N . ILE A 1 89 ? -13.186 -4.159 3.049 1.00 98.25 89 ILE A N 1
ATOM 734 C CA . ILE A 1 89 ? -13.423 -4.292 4.491 1.00 98.25 89 ILE A CA 1
ATOM 735 C C . ILE A 1 89 ? -14.124 -3.042 5.035 1.00 98.25 89 ILE A C 1
ATOM 737 O O . ILE A 1 89 ? -15.148 -3.145 5.708 1.00 98.25 89 ILE A O 1
ATOM 741 N N . ILE A 1 90 ? -13.616 -1.856 4.703 1.00 98.50 90 ILE A N 1
ATOM 742 C CA . ILE A 1 90 ? -14.195 -0.599 5.182 1.00 98.50 90 ILE A CA 1
ATOM 743 C C . ILE A 1 90 ? -15.588 -0.392 4.591 1.00 98.50 90 ILE A C 1
ATOM 745 O O . ILE A 1 90 ? -16.485 0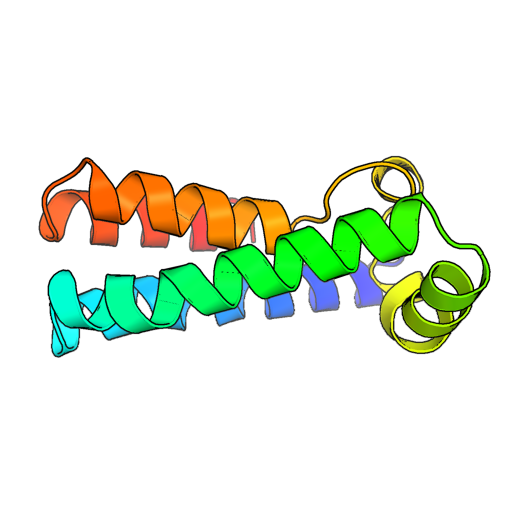.043 5.306 1.00 98.50 90 ILE A O 1
ATOM 749 N N . PHE A 1 91 ? -15.806 -0.732 3.318 1.00 98.25 91 PHE A N 1
ATOM 750 C CA . PHE A 1 91 ? -17.100 -0.561 2.659 1.00 98.25 91 PHE A CA 1
ATOM 751 C C . PHE A 1 91 ? -18.195 -1.449 3.267 1.00 98.25 91 PHE A C 1
ATOM 753 O O . PHE A 1 91 ? -19.277 -0.947 3.576 1.00 98.25 91 PHE A O 1
ATOM 760 N N . PHE A 1 92 ? -17.920 -2.735 3.497 1.00 98.31 92 PHE A N 1
ATOM 761 C CA . PHE A 1 92 ? -18.944 -3.696 3.926 1.00 98.31 92 PHE A CA 1
ATOM 762 C C . PHE A 1 92 ? -19.154 -3.779 5.442 1.00 98.31 92 PHE A C 1
ATOM 764 O O . PHE A 1 92 ? -20.262 -4.092 5.872 1.00 98.31 92 PHE A O 1
ATOM 771 N N . PHE A 1 93 ? -18.139 -3.490 6.260 1.00 98.19 93 PHE A N 1
ATOM 772 C CA . PHE A 1 93 ? -18.227 -3.657 7.714 1.00 98.19 93 PHE A CA 1
ATOM 773 C C . PHE A 1 93 ? -18.382 -2.324 8.462 1.00 98.19 93 PHE A C 1
ATOM 775 O O . PHE A 1 93 ? -18.237 -1.236 7.890 1.00 98.19 93 PHE A O 1
ATOM 782 N N . SER A 1 94 ? -18.727 -2.411 9.752 1.00 97.81 94 SER A N 1
ATOM 783 C CA . SER A 1 94 ? -18.726 -1.260 10.661 1.00 97.81 94 SER A CA 1
ATOM 784 C C . SER A 1 94 ? -17.296 -0.795 10.942 1.00 97.81 94 SER A C 1
ATOM 786 O O . SER A 1 94 ? -16.357 -1.588 10.855 1.00 97.81 94 SER A O 1
ATOM 788 N N . GLU A 1 95 ? -17.129 0.479 11.305 1.00 96.56 95 GLU A N 1
ATOM 789 C CA . GLU A 1 95 ? -15.807 1.084 11.528 1.00 96.56 95 GLU A CA 1
ATOM 790 C C . GLU A 1 95 ? -14.973 0.284 12.532 1.00 96.56 95 GLU A C 1
ATOM 792 O O . GLU A 1 95 ? -13.847 -0.092 12.225 1.00 96.56 95 GLU A O 1
ATOM 797 N N . ASN A 1 96 ? -15.556 -0.096 13.672 1.00 97.12 96 ASN A N 1
ATOM 798 C CA . ASN A 1 96 ? -14.861 -0.876 14.699 1.00 97.12 96 ASN A CA 1
ATOM 799 C C . ASN A 1 96 ? -14.341 -2.223 14.168 1.00 97.12 96 ASN A C 1
ATOM 801 O O . ASN A 1 96 ? -13.195 -2.591 14.424 1.00 97.12 96 ASN A O 1
ATOM 805 N N . ILE A 1 97 ? -15.165 -2.954 13.407 1.00 98.06 97 ILE A N 1
ATOM 806 C CA . ILE A 1 97 ? -14.776 -4.251 12.833 1.00 98.06 97 ILE A CA 1
ATOM 807 C C . ILE A 1 97 ? -13.687 -4.049 11.779 1.00 98.06 97 ILE A C 1
ATOM 809 O O . ILE A 1 97 ? -12.700 -4.789 11.763 1.00 98.06 97 ILE A O 1
ATOM 813 N N . ALA A 1 98 ? -13.847 -3.045 10.918 1.00 98.31 98 ALA A N 1
ATOM 814 C CA . ALA A 1 98 ? -12.894 -2.739 9.864 1.00 98.31 98 ALA A CA 1
ATOM 815 C C . ALA A 1 98 ? -11.523 -2.356 10.438 1.00 98.31 98 ALA A C 1
ATOM 817 O O . ALA A 1 98 ? -10.513 -2.922 10.028 1.00 98.31 98 ALA A O 1
ATOM 818 N N . VAL A 1 99 ? -11.488 -1.471 11.436 1.00 98.38 99 VAL A N 1
ATOM 819 C CA . VAL A 1 99 ? -10.259 -1.048 12.118 1.00 98.38 99 VAL A CA 1
ATOM 820 C C . VAL A 1 99 ? -9.515 -2.247 12.707 1.00 98.38 99 VAL A C 1
ATOM 822 O O . VAL A 1 99 ? -8.340 -2.445 12.399 1.00 98.38 99 VAL A O 1
ATOM 825 N N . ILE A 1 100 ? -10.191 -3.075 13.511 1.00 98.12 100 ILE A N 1
ATOM 826 C CA . ILE A 1 100 ? -9.567 -4.238 14.164 1.00 98.12 100 ILE A CA 1
ATOM 827 C C . ILE A 1 100 ? -9.045 -5.229 13.119 1.00 98.12 100 ILE A C 1
ATOM 829 O O . ILE A 1 100 ? -7.908 -5.691 13.215 1.00 98.12 100 ILE A O 1
ATOM 833 N N . SER A 1 101 ? -9.848 -5.519 12.092 1.00 97.94 101 SER A N 1
ATOM 834 C CA . SER A 1 101 ? -9.473 -6.454 11.024 1.00 97.94 101 SER A CA 1
ATOM 835 C C . SER A 1 101 ? -8.233 -5.981 10.265 1.00 97.94 101 SER A C 1
ATOM 837 O O . SER A 1 101 ? -7.335 -6.777 9.989 1.00 97.94 101 SER A O 1
ATOM 839 N N . LEU A 1 102 ? -8.152 -4.682 9.966 1.00 98.00 102 LEU A N 1
ATOM 840 C CA . LEU A 1 102 ? -7.005 -4.096 9.278 1.00 98.00 102 LEU A CA 1
ATOM 841 C C . LEU A 1 102 ? -5.748 -4.100 10.146 1.00 98.00 102 LEU A C 1
ATOM 843 O O . LEU A 1 102 ? -4.688 -4.466 9.645 1.00 98.00 102 LEU A O 1
ATOM 847 N N . PHE A 1 103 ? -5.844 -3.776 11.438 1.00 98.12 103 PHE A N 1
ATOM 848 C CA . PHE A 1 103 ? -4.696 -3.904 12.342 1.00 98.12 103 PHE A CA 1
ATOM 849 C C . PHE A 1 103 ? -4.181 -5.344 12.408 1.00 98.12 103 PHE A C 1
ATOM 851 O O . PHE A 1 103 ? -2.974 -5.558 12.293 1.00 98.12 103 PHE A O 1
ATOM 858 N N . ILE A 1 104 ? -5.077 -6.331 12.532 1.00 97.44 104 ILE A N 1
ATOM 859 C CA . ILE A 1 104 ? -4.694 -7.748 12.551 1.00 97.44 104 ILE A CA 1
ATOM 860 C C . ILE A 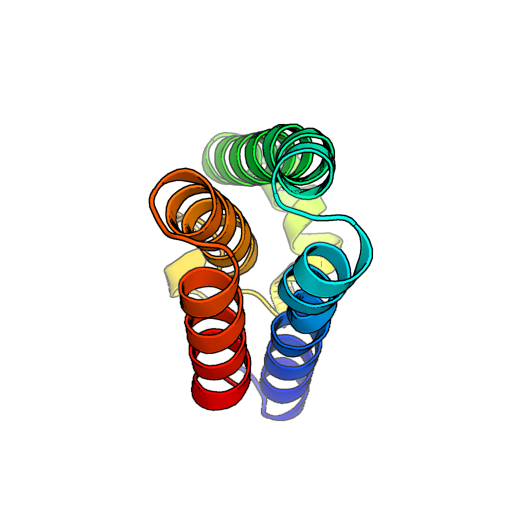1 104 ? -3.991 -8.135 11.250 1.00 97.44 104 ILE A C 1
ATOM 862 O O . ILE A 1 104 ? -2.909 -8.717 11.305 1.00 97.44 104 ILE A O 1
ATOM 866 N N . MET A 1 105 ? -4.567 -7.795 10.093 1.00 95.94 105 MET A N 1
ATOM 867 C CA . MET A 1 105 ? -3.968 -8.083 8.787 1.00 95.94 105 MET A CA 1
ATOM 868 C C . MET A 1 105 ? -2.559 -7.485 8.675 1.00 95.94 105 MET A C 1
ATOM 870 O O . MET A 1 105 ? -1.622 -8.176 8.283 1.00 95.94 105 MET A O 1
ATOM 874 N N . ILE A 1 106 ? -2.401 -6.215 9.055 1.00 97.00 106 ILE A N 1
ATOM 875 C CA . ILE A 1 106 ? -1.151 -5.471 8.880 1.00 97.00 106 ILE A CA 1
ATOM 876 C C . ILE A 1 106 ? -0.046 -6.019 9.784 1.00 97.00 106 ILE A C 1
ATOM 878 O O . ILE A 1 106 ? 1.076 -6.224 9.327 1.00 97.00 106 ILE A O 1
ATOM 882 N N . ILE A 1 107 ? -0.359 -6.281 11.054 1.00 95.19 107 ILE A N 1
ATOM 883 C CA . ILE A 1 107 ? 0.618 -6.775 12.030 1.00 95.19 107 ILE A CA 1
ATOM 884 C C . ILE A 1 107 ? 0.968 -8.242 11.760 1.00 95.19 107 ILE A C 1
ATOM 886 O O . ILE A 1 107 ? 2.133 -8.601 11.865 1.00 95.19 107 ILE A O 1
ATOM 890 N N . SER A 1 108 ? -0.005 -9.082 11.397 1.00 93.94 108 SER A N 1
ATOM 891 C CA . SER A 1 108 ? 0.226 -10.532 11.267 1.00 93.94 108 SER A CA 1
ATOM 892 C C . SER A 1 108 ? 0.954 -10.930 9.980 1.00 93.94 108 SER A C 1
ATOM 894 O O . SER A 1 108 ? 1.637 -11.950 9.971 1.00 93.94 108 SER A O 1
ATOM 896 N N . ASP A 1 109 ? 0.794 -10.167 8.891 1.00 88.50 109 ASP A N 1
ATOM 897 C CA . ASP A 1 109 ? 1.485 -10.422 7.610 1.00 88.50 109 ASP A CA 1
ATOM 898 C C . ASP A 1 109 ? 2.856 -9.711 7.521 1.00 88.50 109 ASP A C 1
ATOM 900 O O . ASP A 1 109 ? 3.617 -9.901 6.568 1.00 88.50 109 ASP A O 1
ATOM 904 N N . THR A 1 110 ? 3.203 -8.916 8.541 1.00 89.06 110 THR A N 1
ATOM 905 C CA . THR A 1 110 ? 4.536 -8.321 8.714 1.00 89.06 110 THR A CA 1
ATOM 906 C C . THR A 1 110 ? 5.437 -9.244 9.519 1.00 89.06 110 THR A C 1
ATOM 908 O O . THR A 1 110 ? 6.590 -9.441 9.082 1.00 89.06 110 THR A O 1
#

Foldseek 3Di:
DADPVLVVVLLVVLLVLLVLLVCCVPPNLPVSLVVLVVVLVVLVVLLVCLLPPPVSVVVCCVPPVNNFDPVCSNPRDPVNVLSVVLNVLSVPDHSVRSSVVNVCVSVVVD